Protein AF-A0A539E5F6-F1 (afdb_monomer_lite)

Sequence (112 aa):
MSPQETLEIIKKIKKSHENTFVTTGVTIGLILTLYFYSFASLIDKAPPIFFDIQVVTTLLFIACLLFLKRVAFFLVKLTKGRRAGYRSVLAQLTADDMDKNDDALLQRFPRS

Foldseek 3Di:
DDLVLLLVLLVVLLVQLVVLLVVLVVVLVVVLVVLVVCCVVCVPPDDPVVVVVSVVVNVVSVVCNVCSLQVSLVVSCVVVCPDPVNVVVNVQDDSVCSPDDSVVSSVSVDDD

Secondary structure (DSSP, 8-state):
--HHHHHHHHHHHHHHHHHHHHHHHHHHHHHHHHHHHHHHHHTTTS-HHHHHHHHHHHHHHHHHHHTHHHHHHHHHHHHHTTSHHHHHHHHH--GGGTTS-HHHHHTTS---

pLDDT: mean 78.73, std 13.46, range [39.59, 96.5]

Structure (mmCIF, N/CA/C/O backbone):
data_AF-A0A539E5F6-F1
#
_entry.id   AF-A0A539E5F6-F1
#
loop_
_atom_site.group_PDB
_atom_site.id
_atom_site.type_symbol
_atom_site.label_atom_id
_atom_site.label_alt_id
_atom_site.label_comp_id
_atom_site.label_asym_id
_atom_site.label_entity_id
_atom_site.label_seq_id
_atom_site.pdbx_PDB_ins_code
_atom_site.Cartn_x
_atom_site.Cartn_y
_atom_site.Cartn_z
_atom_site.occupancy
_atom_site.B_iso_or_equiv
_atom_site.auth_seq_id
_atom_site.auth_comp_id
_atom_site.auth_asym_id
_atom_site.auth_atom_id
_atom_site.pdbx_PDB_model_num
ATOM 1 N N . MET A 1 1 ? -19.179 -7.265 25.804 1.00 59.69 1 MET A N 1
ATOM 2 C CA . MET A 1 1 ? -18.138 -6.227 25.635 1.00 59.69 1 MET A CA 1
ATOM 3 C C . MET A 1 1 ? -18.805 -4.912 25.960 1.00 59.69 1 MET A C 1
ATOM 5 O O . MET A 1 1 ? -19.917 -4.714 25.481 1.00 59.69 1 MET A O 1
ATOM 9 N N . SER A 1 2 ? -18.225 -4.064 26.804 1.00 70.50 2 SER A N 1
ATOM 10 C CA . SER A 1 2 ? -18.888 -2.801 27.129 1.00 70.50 2 SER A CA 1
ATOM 11 C C . SER A 1 2 ? -18.929 -1.888 25.885 1.00 70.50 2 SER A C 1
ATOM 13 O O . SER A 1 2 ? -18.046 -1.967 25.018 1.00 70.50 2 SER A O 1
ATOM 15 N N . PRO A 1 3 ? -19.934 -1.005 25.752 1.00 68.38 3 PRO A N 1
ATOM 16 C CA . PRO A 1 3 ? -19.990 -0.042 24.649 1.00 68.38 3 PRO A CA 1
ATOM 17 C C . PRO A 1 3 ? -18.738 0.850 24.575 1.00 68.38 3 PRO A C 1
ATOM 19 O O . PRO A 1 3 ? -18.289 1.216 23.491 1.00 68.38 3 PRO A O 1
ATOM 22 N N . GLN A 1 4 ? -18.134 1.142 25.731 1.00 73.06 4 GLN A N 1
ATOM 23 C CA . GLN A 1 4 ? -16.898 1.918 25.853 1.00 73.06 4 GLN A CA 1
ATOM 24 C C . GLN A 1 4 ? -15.679 1.142 25.326 1.00 73.06 4 GLN A C 1
ATOM 26 O O . GLN A 1 4 ? -14.893 1.692 24.557 1.00 73.06 4 GLN A O 1
ATOM 31 N N . GLU A 1 5 ? -15.558 -0.151 25.644 1.00 73.94 5 GLU A N 1
ATOM 32 C CA . GLU A 1 5 ? -14.493 -1.019 25.113 1.00 73.94 5 GLU A CA 1
ATOM 33 C C . GLU A 1 5 ? -14.570 -1.148 23.586 1.00 73.94 5 GLU A C 1
ATOM 35 O O . GLU A 1 5 ? -13.552 -1.105 22.893 1.00 73.94 5 GLU A O 1
ATOM 40 N N . THR A 1 6 ? -15.786 -1.263 23.047 1.00 71.00 6 THR A N 1
ATOM 41 C CA . THR A 1 6 ? -16.022 -1.368 21.598 1.00 71.00 6 THR A CA 1
ATOM 42 C C . THR A 1 6 ? -15.612 -0.078 20.882 1.00 71.00 6 THR A C 1
ATOM 44 O O . THR A 1 6 ? -14.919 -0.125 19.864 1.00 71.00 6 THR A O 1
ATOM 47 N N . LEU A 1 7 ? -15.951 1.081 21.456 1.00 75.56 7 LEU A N 1
ATOM 48 C CA . LEU A 1 7 ? -15.529 2.396 20.965 1.00 75.56 7 LEU A CA 1
ATOM 49 C C . LEU A 1 7 ? -14.014 2.563 20.928 1.00 75.56 7 LEU A C 1
ATOM 51 O O . LEU A 1 7 ? -13.458 3.017 19.926 1.00 75.56 7 LEU A O 1
ATOM 55 N N . GLU A 1 8 ? -13.331 2.192 22.008 1.00 80.31 8 GLU A N 1
ATOM 56 C CA . GLU A 1 8 ? 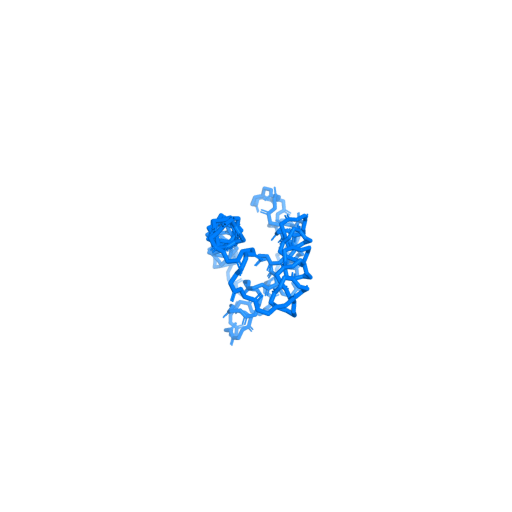-11.874 2.271 22.053 1.00 80.31 8 GLU A CA 1
ATOM 57 C C . GLU A 1 8 ? -11.215 1.387 20.996 1.00 80.31 8 GLU A C 1
ATOM 59 O O . GLU A 1 8 ? -10.213 1.775 20.387 1.00 80.31 8 GLU A O 1
ATOM 64 N N . ILE A 1 9 ? -11.772 0.199 20.763 1.00 77.56 9 ILE A N 1
ATOM 65 C CA . ILE A 1 9 ? -11.280 -0.730 19.748 1.00 77.56 9 ILE A CA 1
ATOM 66 C C . ILE A 1 9 ? -11.477 -0.153 18.347 1.00 77.56 9 ILE A C 1
ATOM 68 O O . ILE A 1 9 ? -10.527 -0.173 17.562 1.00 77.56 9 ILE A O 1
ATOM 72 N N . ILE A 1 10 ? -12.645 0.421 18.044 1.00 78.38 10 ILE A N 1
ATOM 73 C CA . ILE A 1 10 ? -12.918 1.077 16.754 1.00 78.38 10 ILE A CA 1
ATOM 74 C C . ILE A 1 10 ? -11.931 2.226 16.520 1.00 78.38 10 ILE A C 1
ATOM 76 O O . ILE A 1 10 ? -11.291 2.275 15.468 1.00 78.38 10 ILE A O 1
ATOM 80 N N . LYS A 1 11 ? -11.712 3.091 17.518 1.00 80.50 11 LYS A N 1
ATOM 81 C CA . LYS A 1 11 ? -10.738 4.193 17.423 1.00 80.50 11 LYS A CA 1
ATOM 82 C C . LY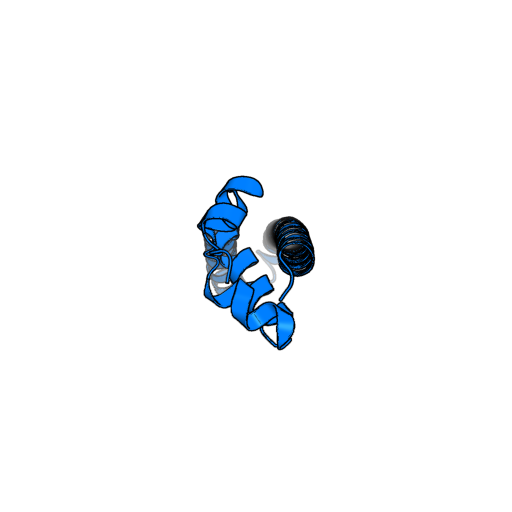S A 1 11 ? -9.315 3.690 17.179 1.00 80.50 11 LYS A C 1
ATOM 84 O O . LYS A 1 11 ? -8.599 4.231 16.335 1.00 80.50 11 LYS A O 1
ATOM 89 N N . LYS A 1 12 ? -8.902 2.621 17.869 1.00 81.62 12 LYS A N 1
ATOM 90 C CA . LYS A 1 12 ? -7.588 1.984 17.666 1.00 81.62 12 LYS A CA 1
ATOM 91 C C . LYS A 1 12 ? -7.455 1.383 16.262 1.00 81.62 12 LYS A C 1
ATOM 93 O O . LYS A 1 12 ? -6.383 1.491 15.666 1.00 81.62 12 LYS A O 1
ATOM 98 N N . ILE A 1 13 ? -8.515 0.775 15.723 1.00 80.50 13 ILE A N 1
ATOM 99 C CA . ILE A 1 13 ? -8.540 0.237 14.353 1.00 80.50 13 ILE A CA 1
ATOM 100 C C . ILE A 1 13 ? -8.429 1.375 13.333 1.00 80.50 13 ILE A C 1
ATOM 102 O O . ILE A 1 13 ? -7.571 1.296 12.457 1.00 80.50 13 ILE A O 1
ATOM 106 N N . LYS A 1 14 ? -9.217 2.445 13.481 1.00 80.88 14 LYS A N 1
ATOM 107 C CA . LYS A 1 14 ? -9.219 3.607 12.576 1.00 80.88 14 LYS A CA 1
ATOM 108 C C . LYS A 1 14 ? -7.857 4.295 12.531 1.00 80.88 14 LYS A C 1
ATOM 110 O O . LYS A 1 14 ? -7.297 4.472 11.455 1.00 80.88 14 LYS A O 1
ATOM 115 N N . LYS A 1 15 ? -7.255 4.549 13.697 1.00 84.44 15 LYS A N 1
ATOM 116 C CA . LYS A 1 15 ? -5.894 5.101 13.787 1.00 84.44 15 LYS A CA 1
ATOM 117 C C . LYS A 1 15 ? -4.849 4.180 13.150 1.00 84.44 15 LYS A C 1
ATOM 119 O O . LYS A 1 15 ? -3.923 4.644 12.494 1.00 84.44 15 LYS A O 1
ATOM 124 N N . SER A 1 16 ? -4.984 2.864 13.330 1.00 82.38 16 SER A N 1
ATOM 125 C CA . SER A 1 16 ? -4.093 1.903 12.671 1.00 82.38 16 SER A CA 1
ATOM 126 C C . SER A 1 16 ? -4.266 1.925 11.153 1.00 82.38 16 SER A C 1
ATOM 128 O O . SER A 1 16 ? -3.270 1.831 10.448 1.00 82.38 16 SER A O 1
ATOM 130 N N . HIS A 1 17 ? -5.500 2.049 10.662 1.00 84.00 17 HIS A N 1
ATOM 131 C CA . HIS A 1 17 ? -5.817 2.146 9.239 1.00 84.00 17 HIS A CA 1
ATOM 132 C C . HIS A 1 17 ? -5.249 3.402 8.604 1.00 84.00 17 HIS A C 1
ATOM 134 O O . HIS A 1 17 ? -4.592 3.297 7.575 1.00 84.00 17 HIS A O 1
ATOM 140 N N . GLU A 1 18 ? -5.426 4.555 9.238 1.00 85.62 18 GLU A N 1
ATOM 141 C CA . GLU A 1 18 ? -4.854 5.818 8.778 1.00 85.62 18 GLU A CA 1
ATOM 142 C C . GLU A 1 18 ? -3.324 5.745 8.702 1.00 85.62 18 GLU A C 1
ATOM 144 O O . GLU A 1 18 ? -2.744 6.026 7.654 1.00 85.62 18 GLU A O 1
ATOM 149 N N . ASN A 1 19 ? -2.666 5.253 9.757 1.00 87.88 19 ASN A N 1
ATOM 150 C CA . ASN A 1 19 ? -1.216 5.069 9.737 1.00 87.88 19 ASN A CA 1
ATOM 151 C C . ASN A 1 19 ? -0.778 4.118 8.618 1.00 87.88 19 ASN A C 1
ATOM 153 O O . ASN A 1 19 ? 0.158 4.427 7.888 1.00 87.88 19 ASN A O 1
ATOM 157 N N . THR A 1 20 ? -1.445 2.972 8.455 1.00 85.56 20 THR A N 1
ATOM 158 C CA . THR A 1 20 ? -1.122 2.024 7.380 1.00 85.56 20 THR A CA 1
ATOM 159 C C . THR A 1 20 ? -1.353 2.639 6.002 1.00 85.56 20 THR A C 1
ATOM 161 O O . THR A 1 20 ? -0.500 2.488 5.136 1.00 85.56 20 THR A O 1
ATOM 164 N N . PHE A 1 21 ? -2.441 3.382 5.805 1.00 87.12 21 PHE A N 1
ATOM 165 C CA . PHE A 1 21 ? -2.733 4.089 4.560 1.00 87.12 21 PHE A CA 1
ATOM 166 C C . PHE A 1 21 ? -1.610 5.067 4.196 1.00 87.12 21 PHE A C 1
ATOM 168 O O . PHE A 1 21 ? -1.060 4.990 3.097 1.00 87.12 21 PHE A O 1
ATOM 175 N N . VAL A 1 22 ? -1.219 5.929 5.139 1.00 90.81 22 VAL A N 1
ATOM 176 C CA . VAL A 1 22 ? -0.149 6.917 4.940 1.00 90.81 22 VAL A CA 1
ATOM 177 C C . VAL A 1 22 ? 1.189 6.224 4.697 1.00 90.81 22 VAL A C 1
ATOM 179 O O . VAL A 1 22 ? 1.864 6.525 3.715 1.00 90.81 22 VAL A O 1
ATOM 182 N N . THR A 1 23 ? 1.572 5.268 5.549 1.00 90.88 23 THR A N 1
ATOM 183 C CA . THR A 1 23 ? 2.851 4.558 5.415 1.00 90.88 23 THR A CA 1
ATOM 184 C C . THR A 1 23 ? 2.938 3.817 4.084 1.00 90.88 23 THR A C 1
ATOM 186 O O . THR A 1 23 ? 3.930 3.972 3.381 1.00 90.88 23 THR A O 1
ATOM 189 N N . THR A 1 24 ? 1.904 3.069 3.687 1.00 88.81 24 THR A N 1
ATOM 190 C CA . THR A 1 24 ? 1.893 2.356 2.402 1.00 88.81 24 THR A CA 1
ATOM 191 C C . THR A 1 24 ? 1.963 3.324 1.221 1.00 88.81 24 THR A C 1
ATOM 193 O O . THR A 1 24 ? 2.744 3.084 0.302 1.00 88.8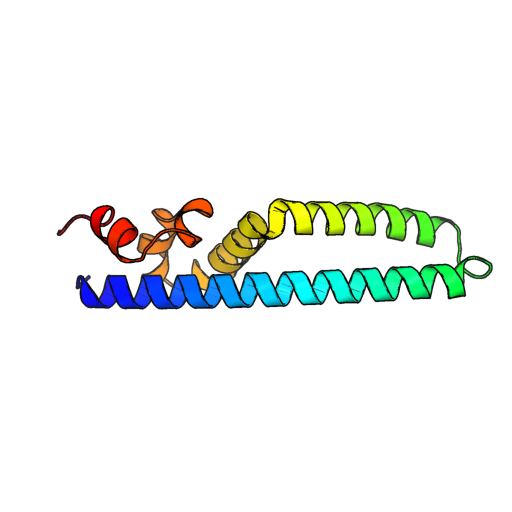1 24 THR A O 1
ATOM 196 N N . GLY A 1 25 ? 1.217 4.434 1.254 1.00 91.12 25 GLY A N 1
ATOM 197 C CA . GLY A 1 25 ? 1.282 5.460 0.210 1.00 91.12 25 GLY A CA 1
ATOM 198 C C . GLY A 1 25 ? 2.686 6.054 0.058 1.00 91.12 25 GLY A C 1
ATOM 199 O O . GLY A 1 25 ? 3.219 6.100 -1.050 1.00 91.12 25 GLY A O 1
ATOM 200 N N . VAL A 1 26 ? 3.322 6.431 1.173 1.00 94.81 26 VAL A N 1
ATOM 201 C CA . VAL A 1 26 ? 4.692 6.975 1.186 1.00 94.81 26 VAL A CA 1
ATOM 202 C C . VAL A 1 26 ? 5.708 5.946 0.693 1.00 94.81 26 VAL A C 1
ATOM 204 O O . VAL A 1 26 ? 6.552 6.274 -0.138 1.00 94.81 26 VAL A O 1
ATOM 207 N N . THR A 1 27 ? 5.626 4.696 1.157 1.00 94.69 27 THR A N 1
ATOM 208 C CA . THR A 1 27 ? 6.535 3.626 0.724 1.00 94.69 27 THR A CA 1
ATOM 209 C C . THR A 1 27 ? 6.438 3.383 -0.778 1.00 94.69 27 THR A C 1
ATOM 211 O O . THR A 1 27 ? 7.468 3.328 -1.446 1.00 94.69 27 THR A O 1
ATOM 214 N N . ILE A 1 28 ? 5.224 3.280 -1.329 1.00 93.44 28 ILE A N 1
ATOM 215 C CA . ILE A 1 28 ? 5.040 3.084 -2.771 1.00 93.44 28 ILE A CA 1
ATOM 216 C C . ILE A 1 28 ? 5.569 4.295 -3.550 1.00 93.44 28 ILE A C 1
ATOM 218 O O . ILE A 1 28 ? 6.302 4.114 -4.520 1.00 93.44 28 ILE A O 1
ATOM 222 N N . GLY A 1 29 ? 5.262 5.521 -3.114 1.00 94.56 29 GLY A N 1
ATOM 223 C CA . GLY A 1 29 ? 5.766 6.736 -3.762 1.00 94.56 29 GLY A CA 1
ATOM 224 C C . GLY A 1 29 ? 7.297 6.804 -3.790 1.00 94.56 29 GLY A C 1
ATOM 225 O O . GLY A 1 29 ? 7.889 7.149 -4.817 1.00 94.56 29 GLY A O 1
ATOM 226 N N . LEU A 1 30 ? 7.951 6.402 -2.697 1.00 96.50 30 LEU A N 1
ATOM 227 C CA . LEU A 1 30 ? 9.409 6.332 -2.621 1.00 96.50 30 LEU A CA 1
ATOM 228 C C . LEU A 1 30 ? 9.978 5.281 -3.584 1.00 96.50 30 LEU A C 1
ATOM 230 O O . LEU A 1 30 ? 10.927 5.574 -4.307 1.00 96.50 30 LEU A O 1
ATOM 234 N N . ILE A 1 31 ? 9.387 4.083 -3.639 1.00 94.62 31 ILE A N 1
ATOM 235 C CA . ILE A 1 31 ? 9.822 3.020 -4.560 1.00 94.62 31 ILE A CA 1
ATOM 236 C C . ILE A 1 31 ? 9.675 3.466 -6.018 1.00 94.62 31 ILE A C 1
ATOM 238 O O . ILE A 1 31 ? 10.607 3.296 -6.799 1.00 94.62 31 ILE A O 1
ATOM 242 N N . LEU A 1 32 ? 8.546 4.080 -6.382 1.00 93.88 32 LEU A N 1
ATOM 243 C CA . LEU A 1 32 ? 8.321 4.598 -7.735 1.00 93.88 32 LEU A CA 1
ATOM 244 C C . LEU A 1 32 ? 9.340 5.679 -8.113 1.00 93.88 32 LEU A C 1
ATOM 246 O O . LEU A 1 32 ? 9.842 5.691 -9.236 1.00 93.88 32 LEU A O 1
ATOM 250 N N . THR A 1 33 ? 9.694 6.546 -7.163 1.00 94.38 33 THR A N 1
ATOM 251 C CA . THR A 1 33 ? 10.750 7.549 -7.353 1.00 94.38 33 THR A CA 1
ATOM 252 C C . THR A 1 33 ? 12.093 6.875 -7.622 1.00 94.38 33 THR A C 1
ATOM 254 O O . THR A 1 33 ? 12.768 7.209 -8.593 1.00 94.38 33 THR A O 1
ATOM 257 N N . LEU A 1 34 ? 12.467 5.883 -6.807 1.00 94.50 34 LEU A N 1
ATOM 258 C CA . LEU A 1 34 ? 13.698 5.118 -7.009 1.00 94.50 34 LEU A CA 1
ATOM 259 C C . LEU A 1 34 ? 13.712 4.423 -8.369 1.00 94.50 34 LEU A C 1
ATOM 261 O O . LEU A 1 34 ? 14.713 4.500 -9.067 1.00 94.50 34 LEU A O 1
ATOM 265 N N . TYR A 1 35 ? 12.600 3.816 -8.778 1.00 92.50 35 TYR A N 1
ATOM 266 C CA . TYR A 1 35 ? 12.463 3.198 -10.095 1.00 92.50 35 TYR A CA 1
ATOM 267 C C . TYR A 1 35 ? 12.703 4.204 -11.217 1.00 92.50 35 TYR A C 1
ATOM 269 O O . TYR A 1 35 ? 13.473 3.921 -12.134 1.00 92.50 35 TYR A O 1
ATOM 277 N N . PHE A 1 36 ? 12.122 5.398 -11.132 1.00 90.94 36 PHE A N 1
ATOM 278 C CA . PHE A 1 36 ? 12.345 6.440 -12.130 1.00 90.94 36 PHE A CA 1
ATOM 279 C C . PHE A 1 36 ? 13.838 6.790 -12.281 1.00 90.94 36 PHE A C 1
ATOM 281 O O . PHE A 1 36 ? 14.362 6.818 -13.395 1.00 90.94 36 PHE A O 1
ATOM 288 N N . TYR A 1 37 ? 14.555 6.962 -11.166 1.00 92.50 37 TYR A N 1
ATOM 289 C CA . TYR A 1 37 ? 16.001 7.213 -11.189 1.00 92.50 37 TYR A CA 1
ATOM 290 C C . TYR A 1 37 ? 16.817 6.004 -11.662 1.00 92.50 37 TYR A C 1
ATOM 292 O O . TYR A 1 37 ? 17.764 6.158 -12.436 1.00 92.50 37 TYR A O 1
ATOM 300 N N . SER A 1 38 ? 16.461 4.797 -11.219 1.00 90.25 38 SER A N 1
ATOM 301 C CA . SER A 1 38 ? 17.121 3.560 -11.636 1.00 90.25 38 SER A CA 1
ATOM 302 C C . SER A 1 38 ? 16.981 3.336 -13.135 1.00 90.25 38 SER A C 1
ATOM 304 O O . SER A 1 38 ? 17.964 2.962 -13.762 1.00 90.25 38 SER A O 1
ATOM 306 N N . PHE A 1 39 ? 15.822 3.637 -13.724 1.00 87.62 39 PHE A N 1
ATOM 307 C CA . PHE A 1 39 ? 15.621 3.556 -15.169 1.00 87.62 39 PHE A CA 1
ATOM 308 C C . PHE A 1 39 ? 16.607 4.459 -15.915 1.00 87.62 39 PHE A C 1
ATOM 310 O O . PHE A 1 39 ? 17.358 3.976 -16.755 1.00 87.62 39 PHE A O 1
ATOM 317 N N . ALA A 1 40 ? 16.676 5.743 -15.546 1.00 86.19 40 ALA A N 1
ATOM 318 C CA . ALA A 1 40 ? 17.571 6.706 -16.188 1.00 86.19 40 ALA A CA 1
ATOM 319 C C . ALA A 1 40 ? 19.057 6.312 -16.085 1.00 86.19 40 ALA A C 1
ATOM 321 O O . ALA A 1 40 ? 19.828 6.549 -17.008 1.00 86.19 40 ALA A O 1
ATOM 322 N N . SER A 1 41 ? 19.461 5.698 -14.971 1.00 89.25 41 SER A N 1
ATOM 323 C CA . SER A 1 41 ? 20.846 5.256 -14.754 1.00 89.25 41 SER A CA 1
ATOM 324 C C . SER A 1 41 ? 21.186 3.939 -15.465 1.00 89.25 41 SER A C 1
ATOM 326 O O . SER A 1 41 ? 22.333 3.720 -15.869 1.00 89.25 41 SER A O 1
ATOM 328 N N . LEU A 1 42 ? 20.205 3.042 -15.591 1.00 90.50 42 LEU A N 1
ATOM 329 C CA . LEU A 1 42 ? 20.415 1.668 -16.041 1.00 90.50 42 LEU A CA 1
ATOM 330 C C . LEU A 1 42 ? 20.030 1.421 -17.497 1.00 90.50 42 LEU A C 1
ATOM 332 O O . LEU A 1 42 ? 20.395 0.360 -17.993 1.00 90.50 42 LEU A O 1
ATOM 336 N N . ILE A 1 43 ? 19.353 2.357 -18.173 1.00 87.25 43 ILE A N 1
ATOM 337 C CA . ILE A 1 43 ? 18.813 2.181 -19.534 1.00 87.25 43 ILE A CA 1
ATOM 338 C C . ILE A 1 43 ? 19.825 1.597 -20.533 1.00 87.25 43 ILE A C 1
ATOM 340 O O . ILE A 1 43 ? 19.479 0.695 -21.288 1.00 87.25 43 ILE A O 1
ATOM 344 N N . ASP A 1 44 ? 21.090 2.015 -20.448 1.00 88.12 44 ASP A N 1
ATOM 345 C CA . ASP A 1 44 ? 22.162 1.556 -21.344 1.00 88.12 44 ASP A CA 1
ATOM 346 C C . ASP A 1 44 ? 23.023 0.418 -20.763 1.00 88.12 44 ASP A C 1
ATOM 348 O O . ASP A 1 44 ? 23.951 -0.063 -21.414 1.00 88.12 44 ASP A O 1
ATOM 352 N N . LYS A 1 45 ? 22.783 0.014 -19.509 1.00 88.56 45 LYS A N 1
ATOM 353 C CA . LYS A 1 45 ? 23.676 -0.873 -18.734 1.00 88.56 45 LYS A CA 1
ATOM 354 C C . LYS A 1 45 ? 23.018 -2.160 -18.250 1.00 88.56 45 LYS A C 1
ATOM 356 O O . LYS A 1 45 ? 23.725 -3.129 -17.979 1.00 88.56 45 LYS A O 1
ATOM 361 N N . ALA A 1 46 ? 21.699 -2.172 -18.080 1.00 89.81 46 ALA A N 1
ATOM 362 C CA . ALA A 1 46 ? 20.976 -3.320 -17.554 1.00 89.81 46 ALA A CA 1
ATOM 363 C C . ALA A 1 46 ? 20.403 -4.205 -18.674 1.00 89.81 46 ALA A C 1
ATOM 365 O O . ALA A 1 46 ? 20.027 -3.706 -19.735 1.00 89.81 46 ALA A O 1
ATOM 366 N N . PRO A 1 47 ? 20.283 -5.524 -18.435 1.00 91.50 47 PRO A N 1
ATOM 367 C CA . PRO A 1 47 ? 19.571 -6.415 -19.340 1.00 91.50 47 PRO A CA 1
ATOM 368 C C . PRO A 1 47 ? 18.108 -5.975 -19.543 1.00 91.50 47 PRO A C 1
ATOM 370 O O . PRO A 1 47 ? 17.469 -5.575 -18.564 1.00 91.50 47 PRO A O 1
ATOM 373 N N . PRO A 1 48 ? 17.529 -6.143 -20.750 1.00 88.50 48 PRO A N 1
ATOM 374 C CA . PRO A 1 48 ? 16.157 -5.722 -21.059 1.00 88.50 48 PRO A CA 1
ATOM 375 C C . PRO A 1 48 ? 15.092 -6.229 -20.077 1.00 88.50 48 PRO A C 1
ATOM 377 O O . PRO A 1 48 ? 14.174 -5.497 -19.717 1.00 88.50 48 PRO A O 1
ATOM 380 N N . ILE A 1 49 ? 15.273 -7.449 -19.560 1.00 90.62 49 ILE A N 1
ATOM 381 C CA . ILE A 1 49 ? 14.355 -8.081 -18.602 1.00 90.62 49 ILE A CA 1
ATOM 382 C C . ILE A 1 49 ? 14.169 -7.272 -17.309 1.00 90.62 49 ILE A C 1
ATOM 384 O O . ILE A 1 49 ? 13.126 -7.364 -16.664 1.00 90.62 49 ILE A O 1
ATOM 388 N N . PHE A 1 50 ? 15.159 -6.461 -16.920 1.00 89.56 50 PHE A N 1
ATOM 389 C CA . PHE A 1 50 ? 15.045 -5.596 -15.748 1.00 89.56 50 PHE A CA 1
ATOM 390 C C . PHE A 1 50 ? 13.956 -4.537 -15.954 1.00 89.56 50 PHE A C 1
ATOM 392 O O . PHE A 1 50 ? 13.171 -4.274 -15.043 1.00 89.56 50 PHE A O 1
ATOM 399 N N . PHE A 1 51 ? 13.853 -3.989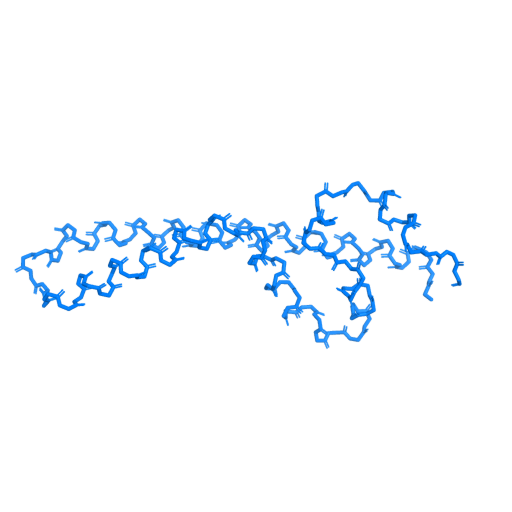 -17.167 1.00 89.25 51 PHE A N 1
ATOM 400 C CA . PHE A 1 51 ? 12.841 -2.994 -17.508 1.00 89.25 51 PHE A CA 1
ATOM 401 C C . PHE A 1 51 ? 11.449 -3.606 -17.602 1.00 89.25 51 PHE A C 1
ATOM 403 O O . PHE A 1 51 ? 10.506 -2.997 -17.107 1.00 89.25 51 PHE A O 1
ATOM 410 N N . ASP A 1 52 ? 11.317 -4.823 -18.133 1.00 91.88 52 ASP A N 1
ATOM 411 C CA . ASP A 1 52 ? 10.028 -5.525 -18.168 1.00 91.88 52 ASP A CA 1
ATOM 412 C C . ASP A 1 52 ? 9.472 -5.727 -16.752 1.00 91.88 52 ASP A C 1
ATOM 414 O O . ASP A 1 52 ? 8.320 -5.389 -16.463 1.00 91.88 52 ASP A O 1
ATOM 418 N N . ILE A 1 53 ? 10.318 -6.198 -15.828 1.00 92.75 53 ILE A N 1
ATOM 419 C CA . ILE A 1 53 ? 9.951 -6.351 -14.415 1.00 92.75 53 ILE A CA 1
ATOM 420 C C . ILE A 1 53 ? 9.585 -4.991 -13.818 1.00 92.75 53 ILE A C 1
ATOM 422 O O . ILE A 1 53 ? 8.570 -4.872 -13.126 1.00 92.75 53 ILE A O 1
ATOM 426 N N . GLN A 1 54 ? 10.381 -3.959 -14.090 1.00 91.75 54 GLN A N 1
ATOM 427 C CA . GLN A 1 54 ? 10.162 -2.622 -13.553 1.00 91.75 54 GLN A CA 1
ATOM 428 C C . GLN A 1 54 ? 8.844 -2.006 -14.049 1.00 91.75 54 GLN A C 1
ATOM 430 O O . GLN A 1 54 ? 8.117 -1.396 -13.264 1.00 91.75 54 GLN A O 1
ATOM 435 N N . VAL A 1 55 ? 8.485 -2.206 -15.317 1.00 92.88 55 VAL A N 1
ATOM 436 C CA . VAL A 1 55 ? 7.209 -1.760 -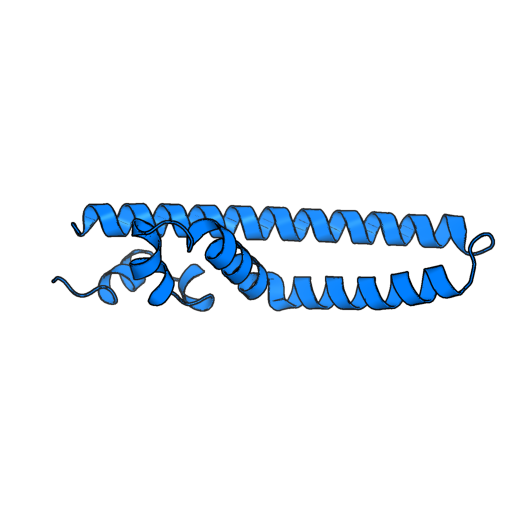15.894 1.00 92.88 55 VAL A CA 1
ATOM 437 C C . VAL A 1 55 ? 6.040 -2.498 -15.243 1.00 92.88 55 VAL A C 1
ATOM 439 O O . VAL A 1 55 ? 5.110 -1.855 -14.753 1.00 92.88 55 VAL A O 1
ATOM 442 N N . VAL A 1 56 ? 6.096 -3.830 -15.163 1.00 95.31 56 VAL A N 1
ATOM 443 C CA . VAL A 1 56 ? 5.018 -4.641 -14.568 1.00 95.31 56 VAL A CA 1
ATOM 444 C C . VAL A 1 56 ? 4.797 -4.279 -13.097 1.00 95.31 56 VAL A C 1
ATOM 446 O O . VAL A 1 56 ? 3.664 -4.063 -12.663 1.00 95.31 56 VAL A O 1
ATOM 449 N N . THR A 1 57 ? 5.875 -4.165 -12.323 1.00 93.56 57 THR A N 1
ATOM 450 C CA . THR A 1 57 ? 5.806 -3.801 -10.899 1.00 93.56 57 THR A CA 1
ATOM 451 C C . THR A 1 57 ? 5.350 -2.358 -10.687 1.00 93.56 57 THR A C 1
ATOM 453 O O . THR A 1 57 ? 4.576 -2.102 -9.766 1.00 93.56 57 THR A O 1
ATOM 456 N N . THR A 1 58 ? 5.730 -1.424 -11.564 1.00 93.44 58 THR A N 1
ATOM 457 C CA . THR A 1 58 ? 5.216 -0.042 -11.550 1.00 93.44 58 THR A CA 1
ATOM 458 C C . THR A 1 58 ? 3.706 -0.006 -11.759 1.00 93.44 58 THR A C 1
ATOM 460 O O . THR A 1 58 ? 2.996 0.639 -10.987 1.00 93.44 58 THR A O 1
ATOM 463 N N . LEU A 1 59 ? 3.190 -0.735 -12.753 1.00 94.56 59 LEU A N 1
ATOM 464 C CA . LEU A 1 59 ? 1.746 -0.832 -12.987 1.00 94.56 59 LEU A CA 1
ATOM 465 C C . LEU A 1 59 ? 1.017 -1.430 -11.779 1.00 94.56 59 LEU A C 1
ATOM 467 O O . LEU A 1 59 ? -0.043 -0.935 -11.391 1.00 94.56 59 LEU A O 1
ATOM 471 N N . LEU A 1 60 ? 1.604 -2.444 -11.140 1.00 93.38 60 LEU A N 1
ATOM 472 C CA . LEU A 1 60 ? 1.059 -3.041 -9.922 1.00 93.38 60 LEU A CA 1
ATOM 473 C C . LEU A 1 60 ? 1.026 -2.035 -8.763 1.00 93.38 60 LEU A C 1
ATOM 475 O O . LEU A 1 60 ? 0.009 -1.927 -8.080 1.00 93.38 60 LEU A O 1
ATOM 479 N N . PHE A 1 61 ? 2.086 -1.252 -8.567 1.00 92.75 61 PHE A N 1
ATOM 480 C CA . PHE A 1 61 ? 2.121 -0.199 -7.553 1.00 92.75 61 PHE A CA 1
ATOM 481 C C . PHE A 1 61 ? 1.101 0.910 -7.812 1.00 92.75 61 PHE A C 1
ATOM 483 O O . PHE A 1 61 ? 0.437 1.352 -6.872 1.00 92.75 61 PHE A O 1
ATOM 490 N N . ILE A 1 62 ? 0.913 1.317 -9.068 1.00 91.75 62 ILE A N 1
ATOM 491 C CA . ILE A 1 62 ? -0.135 2.272 -9.450 1.00 91.75 62 ILE A CA 1
ATOM 492 C C . ILE A 1 62 ? -1.516 1.693 -9.127 1.00 91.75 62 ILE A C 1
ATOM 494 O O . ILE A 1 62 ? -2.329 2.367 -8.494 1.00 91.75 62 ILE A O 1
ATOM 498 N N . ALA A 1 63 ? -1.775 0.430 -9.475 1.00 89.94 63 ALA A N 1
ATOM 499 C CA . ALA A 1 63 ? -3.021 -0.239 -9.112 1.00 89.94 63 ALA A CA 1
ATOM 500 C C . ALA A 1 63 ? -3.217 -0.291 -7.584 1.00 89.94 63 ALA A C 1
ATOM 502 O O . ALA A 1 63 ? -4.308 -0.001 -7.089 1.00 89.94 63 ALA A O 1
ATOM 503 N N . CYS A 1 64 ? -2.163 -0.579 -6.813 1.00 87.25 64 CYS A N 1
ATOM 504 C CA . CYS A 1 64 ? -2.209 -0.526 -5.351 1.00 87.25 64 CYS A CA 1
ATOM 505 C C . CYS A 1 64 ? -2.553 0.872 -4.821 1.00 87.25 64 CYS A C 1
ATOM 507 O O . CYS A 1 64 ? -3.306 0.962 -3.854 1.00 87.25 64 CYS A O 1
ATOM 509 N N . LEU A 1 65 ? -2.054 1.945 -5.441 1.00 88.44 65 LEU A N 1
ATOM 510 C CA . LEU A 1 65 ? -2.400 3.321 -5.068 1.00 88.44 65 LEU A CA 1
ATOM 511 C C . LEU A 1 65 ? -3.865 3.656 -5.386 1.00 88.44 65 LEU A C 1
ATOM 513 O O . LEU A 1 65 ? -4.542 4.263 -4.557 1.00 88.44 65 LEU A O 1
ATOM 517 N N . LEU A 1 66 ? -4.391 3.208 -6.531 1.00 88.19 66 LEU A N 1
ATOM 518 C CA . LEU A 1 66 ? -5.807 3.396 -6.882 1.00 88.19 66 LEU A CA 1
ATOM 519 C C . LEU A 1 66 ? -6.746 2.700 -5.886 1.00 88.19 66 LEU A C 1
ATOM 521 O O . LEU A 1 66 ? -7.819 3.212 -5.569 1.00 88.19 66 LEU A O 1
ATOM 525 N N . PHE A 1 67 ? -6.324 1.557 -5.342 1.00 86.38 67 PHE A N 1
ATOM 526 C CA . PHE A 1 67 ? -7.078 0.798 -4.343 1.00 86.38 67 PHE A CA 1
ATOM 527 C C . PHE A 1 67 ? -6.503 0.920 -2.925 1.00 86.38 67 PHE A C 1
ATOM 529 O O . PHE A 1 67 ? -6.768 0.057 -2.082 1.00 86.38 67 PHE A O 1
ATOM 536 N N . LEU A 1 68 ? -5.769 1.998 -2.624 1.00 83.31 68 LEU A N 1
ATOM 537 C CA . LEU A 1 68 ? -4.989 2.129 -1.387 1.00 83.31 68 LEU A CA 1
ATOM 538 C C . LEU A 1 68 ? -5.839 1.962 -0.124 1.00 83.31 68 LEU A C 1
ATOM 540 O O . LEU A 1 68 ? -5.402 1.319 0.823 1.00 83.31 68 LEU A O 1
ATOM 544 N N . LYS A 1 69 ? -7.086 2.450 -0.129 1.00 79.19 69 LYS A N 1
ATOM 545 C CA . LYS A 1 69 ? -8.035 2.257 0.983 1.00 79.19 69 LYS A CA 1
ATOM 546 C C . LYS A 1 69 ? -8.322 0.778 1.253 1.00 79.19 69 LYS A C 1
ATOM 548 O O . LYS A 1 69 ? -8.276 0.319 2.390 1.00 79.19 69 LYS A O 1
ATOM 553 N N . ARG A 1 70 ? -8.578 -0.000 0.198 1.00 81.56 70 ARG A N 1
ATOM 554 C CA . ARG A 1 70 ? -8.847 -1.442 0.314 1.00 81.56 70 ARG A CA 1
ATOM 555 C C . ARG A 1 70 ? -7.593 -2.202 0.734 1.00 81.56 70 ARG A C 1
ATOM 557 O O . ARG A 1 70 ? -7.686 -3.104 1.562 1.00 81.56 70 ARG A O 1
ATOM 564 N N . VAL A 1 71 ? -6.432 -1.813 0.207 1.00 81.31 71 VAL A N 1
ATOM 565 C CA . VAL A 1 71 ? -5.134 -2.402 0.567 1.00 81.31 71 VAL A CA 1
ATOM 566 C C . VAL A 1 71 ? -4.796 -2.115 2.031 1.00 81.31 71 VAL A C 1
ATOM 568 O O . VAL A 1 71 ? -4.466 -3.040 2.769 1.00 81.31 71 VAL A O 1
ATOM 571 N N . ALA A 1 72 ? -4.956 -0.874 2.490 1.00 80.94 72 ALA A N 1
ATOM 572 C CA . ALA A 1 72 ? -4.730 -0.489 3.880 1.00 80.94 72 ALA A CA 1
ATOM 573 C C . ALA A 1 72 ? -5.667 -1.246 4.830 1.00 80.94 72 ALA A C 1
ATOM 575 O O . ALA A 1 72 ? -5.214 -1.804 5.831 1.00 80.94 72 ALA A O 1
ATOM 576 N N . PHE A 1 73 ? -6.954 -1.362 4.488 1.00 79.44 73 PHE A N 1
ATOM 577 C CA . PHE A 1 73 ? -7.905 -2.157 5.262 1.00 79.44 73 PHE A CA 1
ATOM 578 C C . PHE A 1 73 ? -7.533 -3.644 5.302 1.00 79.44 73 PHE A C 1
ATOM 580 O O . PHE A 1 73 ? -7.575 -4.264 6.367 1.00 79.44 73 PHE A O 1
ATOM 587 N N . PHE A 1 74 ? -7.108 -4.218 4.175 1.00 79.94 74 PHE A N 1
ATOM 588 C CA . PHE A 1 74 ? -6.635 -5.600 4.118 1.00 79.94 74 PHE A CA 1
ATOM 589 C C . PHE A 1 74 ? -5.393 -5.816 4.993 1.00 79.94 74 PHE A C 1
ATOM 591 O O . PHE A 1 74 ? -5.349 -6.774 5.766 1.00 79.94 74 PHE A O 1
ATOM 598 N N . LEU A 1 75 ? -4.422 -4.902 4.950 1.00 79.38 75 LEU A N 1
ATOM 599 C CA . LEU A 1 75 ? -3.214 -4.946 5.779 1.00 79.38 75 LEU A CA 1
ATOM 600 C C . LEU A 1 75 ? -3.535 -4.821 7.275 1.00 79.38 75 LEU A C 1
ATOM 602 O O . LEU A 1 75 ? -2.995 -5.575 8.091 1.00 79.38 75 LEU A O 1
ATOM 606 N N . VAL A 1 76 ? -4.461 -3.936 7.654 1.00 81.81 76 VAL A N 1
ATOM 607 C CA . VAL A 1 76 ? -4.945 -3.834 9.040 1.00 81.81 76 VAL A CA 1
ATOM 608 C C . VAL A 1 76 ? -5.660 -5.109 9.465 1.00 81.81 76 VAL A C 1
ATOM 610 O O . VAL A 1 76 ? -5.393 -5.616 10.555 1.00 81.81 76 VAL A O 1
ATOM 613 N N . LYS A 1 77 ? -6.523 -5.674 8.615 1.00 76.75 77 LYS A N 1
ATOM 614 C CA . LYS A 1 77 ? -7.226 -6.933 8.890 1.00 76.75 77 LYS A CA 1
ATOM 615 C C . LYS A 1 77 ? -6.248 -8.097 9.050 1.00 76.75 77 LYS A C 1
ATOM 617 O O . LYS A 1 77 ? -6.412 -8.893 9.971 1.00 76.75 77 LYS A O 1
ATOM 622 N N . LEU A 1 78 ? -5.201 -8.160 8.232 1.00 77.44 78 LEU A N 1
ATOM 623 C CA . LEU A 1 78 ? -4.150 -9.175 8.324 1.00 77.44 78 LEU A CA 1
ATOM 624 C C . LEU A 1 78 ? -3.334 -9.034 9.621 1.00 77.44 78 LEU A C 1
ATOM 626 O O . LEU A 1 78 ? -3.061 -10.023 10.302 1.00 77.44 78 LEU A O 1
ATOM 630 N N . THR A 1 79 ? -2.998 -7.801 10.003 1.00 72.38 79 THR A N 1
ATOM 631 C CA . THR A 1 79 ? -2.134 -7.517 11.160 1.00 72.38 79 THR A CA 1
ATOM 632 C C . THR A 1 79 ? -2.888 -7.603 12.492 1.00 72.38 79 THR A C 1
ATOM 634 O O . THR A 1 79 ? -2.379 -8.144 13.475 1.00 72.38 79 THR A O 1
ATOM 637 N N . LYS A 1 80 ? -4.115 -7.070 12.556 1.00 70.00 80 LYS A N 1
ATOM 638 C CA . LYS A 1 80 ? -4.932 -6.972 13.781 1.00 70.00 80 LYS A CA 1
ATOM 639 C C . LYS A 1 80 ? -5.976 -8.083 13.912 1.00 70.00 80 LYS A C 1
ATOM 641 O O . LYS A 1 80 ? -6.357 -8.397 15.037 1.00 70.00 80 LYS A O 1
ATOM 646 N N . GLY A 1 81 ? -6.385 -8.733 12.820 1.00 63.62 81 GLY A N 1
ATOM 647 C CA . GLY A 1 81 ? -7.364 -9.831 12.833 1.00 63.62 81 GLY A CA 1
ATOM 648 C C . GLY A 1 81 ? -6.886 -11.105 13.538 1.00 63.62 81 GLY A C 1
ATOM 649 O O . GLY A 1 81 ? -7.707 -11.934 13.925 1.00 63.62 81 GLY A O 1
ATOM 650 N N . ARG A 1 82 ? -5.574 -11.243 13.778 1.00 64.38 82 ARG A N 1
ATOM 651 C CA . ARG A 1 82 ? -4.991 -12.314 14.607 1.00 64.38 82 ARG A CA 1
ATOM 652 C C . ARG A 1 82 ? -5.249 -12.143 16.113 1.00 64.38 82 ARG A C 1
ATOM 654 O O . ARG A 1 82 ? -5.081 -13.106 16.854 1.00 64.38 82 ARG A O 1
ATOM 661 N N . ARG A 1 83 ? -5.662 -10.960 16.596 1.00 67.31 83 ARG A N 1
ATOM 662 C CA . ARG A 1 83 ? -5.984 -10.736 18.020 1.00 67.31 83 ARG A CA 1
ATOM 663 C C . ARG A 1 83 ? -7.469 -10.997 18.290 1.00 67.31 83 ARG A C 1
ATOM 665 O O . ARG A 1 83 ? -8.327 -10.323 17.726 1.00 67.31 83 ARG A O 1
ATOM 672 N N . ALA A 1 84 ? -7.760 -11.928 19.203 1.00 57.03 84 ALA A N 1
ATOM 673 C CA . ALA A 1 84 ? -9.112 -12.419 19.501 1.00 57.03 84 ALA A CA 1
ATOM 674 C C . ALA A 1 84 ? -10.139 -11.310 19.822 1.00 57.03 84 ALA A C 1
ATOM 676 O O . ALA A 1 84 ? -11.267 -11.384 19.347 1.00 57.03 84 ALA A O 1
ATOM 677 N N . GLY A 1 85 ? -9.741 -10.242 20.528 1.00 61.53 85 GLY A N 1
ATOM 678 C CA . GLY A 1 85 ? -10.633 -9.120 20.872 1.00 61.53 85 GLY A CA 1
ATOM 679 C C . GLY A 1 85 ? -10.964 -8.153 19.725 1.00 61.53 85 GLY A C 1
ATOM 680 O O . GLY A 1 85 ? -11.917 -7.394 19.827 1.00 61.53 85 GLY A O 1
ATOM 681 N N . TYR A 1 86 ? -10.208 -8.181 18.622 1.00 61.59 86 TYR A N 1
ATOM 682 C CA . TYR A 1 86 ? -10.435 -7.318 17.453 1.00 61.59 86 TYR A CA 1
ATOM 683 C C . TYR A 1 86 ? -11.191 -8.047 16.340 1.00 61.59 86 TYR A C 1
ATOM 685 O O . TYR A 1 86 ? -11.703 -7.408 15.427 1.00 61.59 86 TYR A O 1
ATOM 693 N N . ARG A 1 87 ? -11.256 -9.383 16.401 1.00 62.81 87 ARG A N 1
ATOM 694 C CA . ARG A 1 87 ? -11.799 -10.237 15.338 1.00 62.81 87 ARG A CA 1
ATOM 695 C C . ARG A 1 87 ? -13.314 -10.090 15.180 1.00 62.81 87 ARG A C 1
ATOM 697 O O . ARG A 1 87 ? -13.787 -10.094 14.052 1.00 62.81 87 ARG A O 1
ATOM 704 N N . SER A 1 88 ? -14.050 -9.918 16.279 1.00 63.69 88 SER A N 1
ATOM 705 C CA . SER A 1 88 ? -15.503 -9.684 16.272 1.00 63.69 88 SER A CA 1
ATOM 706 C C . SER A 1 88 ? -15.864 -8.324 15.665 1.00 63.69 88 SER A C 1
ATOM 708 O O . SER A 1 88 ? -16.750 -8.247 14.821 1.00 63.69 88 SER A O 1
ATOM 710 N N . VAL A 1 89 ? -15.124 -7.273 16.027 1.00 65.25 89 VAL A N 1
ATOM 711 C CA . VAL A 1 89 ? -15.331 -5.905 15.522 1.00 65.25 89 VAL A CA 1
ATOM 712 C C . VAL A 1 89 ? -14.871 -5.779 14.061 1.00 65.25 89 VAL A C 1
ATOM 714 O O . VAL A 1 89 ? -15.604 -5.264 13.224 1.00 65.25 89 VAL A O 1
ATOM 717 N N . LEU A 1 90 ? -13.709 -6.336 13.697 1.00 64.50 90 LEU A N 1
ATOM 718 C CA . LEU A 1 90 ? -13.197 -6.335 12.314 1.00 64.50 90 LEU A CA 1
ATOM 719 C C . LEU A 1 90 ? -14.000 -7.215 11.347 1.00 64.50 90 LEU A C 1
ATOM 721 O O . LEU A 1 90 ? -13.898 -7.017 10.139 1.00 64.50 90 LEU A O 1
ATOM 725 N N . ALA A 1 91 ? -14.754 -8.202 11.838 1.00 65.06 91 ALA A N 1
ATOM 726 C CA . ALA A 1 91 ? -15.637 -9.008 10.992 1.00 65.06 91 ALA A CA 1
ATOM 727 C C . ALA A 1 91 ? -16.868 -8.221 10.519 1.00 65.06 91 ALA A C 1
ATOM 729 O O . ALA A 1 91 ? -17.420 -8.548 9.472 1.00 65.06 91 ALA A O 1
ATOM 730 N N . GLN A 1 92 ? -17.275 -7.196 11.274 1.00 66.00 92 GLN A N 1
ATOM 731 C CA . GLN A 1 92 ? -18.452 -6.375 10.984 1.00 66.00 92 GLN A CA 1
ATOM 732 C C . GLN A 1 92 ? -18.108 -5.049 10.286 1.00 66.00 92 GLN A C 1
ATOM 734 O O . GLN A 1 92 ? -18.993 -4.439 9.689 1.00 66.00 92 GLN A O 1
ATOM 739 N N . LEU A 1 93 ? -16.842 -4.607 10.326 1.00 66.81 93 LEU A N 1
ATOM 740 C CA . LEU A 1 93 ? -16.392 -3.433 9.573 1.00 66.81 93 LEU A CA 1
ATOM 741 C C . LEU A 1 93 ? -15.977 -3.779 8.144 1.00 66.81 93 LEU A C 1
ATOM 743 O O . LEU A 1 93 ? -15.309 -4.782 7.885 1.00 66.81 93 LEU A O 1
ATOM 747 N N . THR A 1 94 ? -16.312 -2.874 7.230 1.00 67.38 94 THR A N 1
ATOM 748 C CA . THR A 1 94 ? -15.869 -2.884 5.831 1.00 67.38 94 THR A CA 1
ATOM 749 C C . THR A 1 94 ? -14.872 -1.747 5.581 1.00 67.38 94 THR A C 1
ATOM 751 O O . THR A 1 94 ? -14.817 -0.788 6.347 1.00 67.38 94 THR A O 1
ATOM 754 N N . ALA A 1 95 ? -14.085 -1.814 4.501 1.00 65.31 95 ALA A N 1
ATOM 755 C CA . ALA A 1 95 ? -13.163 -0.736 4.118 1.00 65.31 95 ALA A CA 1
ATOM 756 C C . ALA A 1 95 ? -13.870 0.631 3.984 1.00 65.31 95 ALA A C 1
ATOM 758 O O . ALA A 1 95 ? -13.316 1.646 4.390 1.00 65.31 95 ALA A O 1
ATOM 759 N N . ASP A 1 96 ? -15.120 0.642 3.510 1.00 67.19 96 ASP A N 1
ATOM 760 C CA . ASP A 1 96 ? -15.939 1.857 3.372 1.00 67.19 96 ASP A CA 1
ATOM 761 C C . ASP A 1 96 ? -16.443 2.416 4.716 1.00 67.19 96 ASP A C 1
ATOM 763 O O . ASP A 1 96 ? -16.904 3.552 4.792 1.00 67.19 96 ASP A O 1
ATOM 767 N N . ASP A 1 97 ? -16.367 1.631 5.793 1.00 62.62 97 ASP A N 1
ATOM 768 C CA . ASP A 1 97 ? -16.747 2.062 7.139 1.00 62.62 97 ASP A CA 1
ATOM 769 C C . ASP A 1 97 ? -15.612 2.830 7.841 1.00 62.62 97 ASP A C 1
ATOM 771 O O . ASP A 1 97 ? -15.856 3.514 8.831 1.00 62.62 97 ASP A O 1
ATOM 775 N N . MET A 1 98 ? -14.381 2.775 7.314 1.00 63.53 98 MET A N 1
ATOM 776 C CA . MET A 1 98 ? -13.228 3.514 7.853 1.00 63.53 98 MET A CA 1
ATOM 777 C C . MET A 1 98 ? -13.363 5.036 7.696 1.00 63.53 98 MET A C 1
ATOM 779 O O . MET A 1 98 ? -12.816 5.779 8.511 1.00 63.53 98 MET A O 1
ATOM 783 N N . ASP A 1 99 ? -14.126 5.486 6.697 1.00 62.28 99 ASP A N 1
ATOM 784 C CA . ASP A 1 99 ? -14.380 6.904 6.413 1.00 62.28 99 ASP A CA 1
ATOM 785 C C . ASP A 1 99 ? -15.640 7.437 7.128 1.00 62.28 99 ASP A C 1
ATOM 787 O O . ASP A 1 99 ? -15.938 8.631 7.065 1.00 62.28 99 ASP A O 1
ATOM 791 N N . LYS A 1 100 ? -16.402 6.575 7.820 1.00 64.00 100 LYS A N 1
ATOM 792 C CA . LYS A 1 100 ? -17.646 6.963 8.501 1.00 64.00 100 LYS A CA 1
ATOM 793 C C . LYS A 1 100 ? -17.380 7.545 9.891 1.00 64.00 100 LYS A C 1
ATOM 795 O O . LYS A 1 100 ? -16.385 7.232 10.555 1.00 64.00 100 LYS A O 1
ATOM 800 N N . ASN A 1 101 ? -18.299 8.411 10.326 1.00 56.97 101 ASN A N 1
ATOM 801 C CA . ASN A 1 101 ? -18.273 9.013 11.657 1.00 56.97 101 ASN A CA 1
ATOM 802 C C . ASN A 1 101 ? -18.443 7.942 12.741 1.00 56.97 101 ASN A C 1
ATOM 804 O O . ASN A 1 101 ? -19.232 7.009 12.580 1.00 56.97 101 ASN A O 1
ATOM 808 N N . ASP A 1 102 ? -17.720 8.102 13.849 1.00 60.75 102 ASP A N 1
ATOM 809 C CA . ASP A 1 102 ? -17.653 7.128 14.944 1.00 60.75 102 ASP A CA 1
ATOM 810 C C . ASP A 1 102 ? -19.059 6.802 15.509 1.00 60.75 102 ASP A C 1
ATOM 812 O O . ASP A 1 102 ? -19.350 5.650 15.836 1.00 60.75 102 ASP A O 1
ATOM 816 N N . ASP A 1 103 ? -19.973 7.780 15.502 1.00 54.72 103 ASP A N 1
ATOM 817 C CA . ASP A 1 103 ? -21.373 7.636 15.933 1.00 54.72 103 ASP A CA 1
ATOM 818 C C . ASP A 1 103 ? -22.228 6.775 14.986 1.00 54.72 103 ASP A C 1
ATOM 820 O O . ASP A 1 103 ? -23.127 6.056 15.426 1.00 54.72 103 ASP A O 1
ATOM 824 N N . ALA A 1 104 ? -21.927 6.790 13.683 1.00 59.12 104 ALA A N 1
ATOM 825 C CA . ALA A 1 104 ? -22.607 5.957 12.687 1.00 59.12 104 ALA A CA 1
ATOM 826 C C . ALA A 1 104 ? -22.167 4.486 12.778 1.00 59.12 104 ALA A C 1
ATOM 828 O O . ALA A 1 104 ? -22.937 3.578 12.460 1.00 59.12 104 ALA A O 1
ATOM 829 N N . LEU A 1 105 ? -20.938 4.241 13.242 1.00 60.38 105 LEU A N 1
ATOM 830 C CA . LEU A 1 105 ? -20.426 2.895 13.500 1.00 60.38 105 LEU A CA 1
ATOM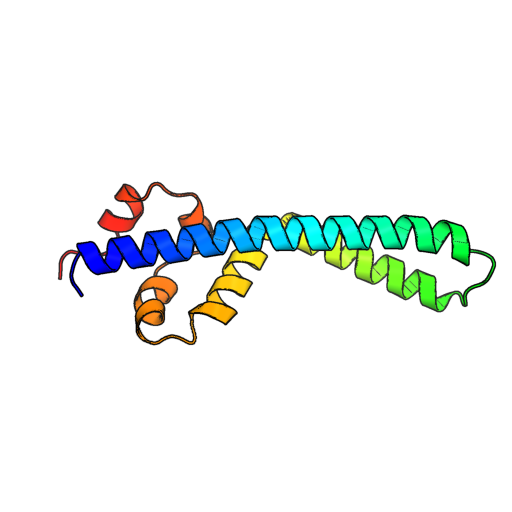 831 C C . LEU A 1 105 ? -21.041 2.312 14.773 1.00 60.38 105 LEU A C 1
ATOM 833 O O . LEU A 1 105 ? -21.420 1.144 14.780 1.00 60.38 105 LEU A O 1
ATOM 837 N N . LEU A 1 106 ? -21.234 3.135 15.807 1.00 58.31 106 LEU A N 1
ATOM 838 C CA . LEU A 1 106 ? -21.901 2.740 17.051 1.00 58.31 106 LEU A CA 1
ATOM 839 C C . LEU A 1 106 ? -23.353 2.299 16.865 1.00 58.31 106 LEU A C 1
ATOM 841 O O . LEU A 1 106 ? -23.781 1.359 17.524 1.00 58.31 106 LEU A O 1
ATOM 845 N N . GLN A 1 107 ? -24.108 2.930 15.961 1.00 58.94 107 GLN A N 1
ATOM 846 C CA . GLN A 1 107 ? -25.488 2.514 15.668 1.00 58.94 107 GLN A CA 1
ATOM 847 C C . GLN A 1 107 ? -25.574 1.114 15.038 1.00 58.94 107 GLN A C 1
ATOM 849 O O . GLN A 1 107 ? -26.609 0.457 15.138 1.00 58.94 107 GLN A O 1
ATOM 854 N N . ARG A 1 108 ? -24.490 0.649 14.400 1.00 60.00 108 ARG A N 1
ATOM 855 C CA . ARG A 1 108 ? -24.402 -0.665 13.745 1.00 60.00 108 ARG A CA 1
ATOM 856 C C . ARG A 1 108 ? -23.988 -1.798 14.682 1.00 60.00 108 ARG A C 1
ATOM 858 O O . ARG A 1 108 ? -24.221 -2.952 14.339 1.00 60.00 108 ARG A O 1
ATOM 865 N N . PHE A 1 109 ? -23.396 -1.480 15.834 1.00 59.81 109 PHE A N 1
ATOM 866 C CA . PHE A 1 109 ? -23.130 -2.435 16.907 1.00 59.81 109 PHE A CA 1
ATOM 867 C C . PHE A 1 109 ? -24.302 -2.365 17.892 1.00 59.81 109 PHE A C 1
ATOM 869 O O . PHE A 1 109 ? -24.328 -1.473 18.743 1.00 59.81 109 PHE A O 1
ATOM 876 N N . PRO A 1 110 ? -25.321 -3.234 17.755 1.00 45.38 110 PRO A N 1
ATOM 877 C CA . PRO A 1 110 ? -26.501 -3.151 18.593 1.00 45.38 110 PRO A CA 1
ATOM 878 C C . PRO A 1 110 ? -26.100 -3.339 20.054 1.00 45.38 110 PRO A C 1
ATOM 880 O O . PRO A 1 110 ? -25.261 -4.173 20.386 1.00 45.38 110 PRO A O 1
ATOM 883 N N . ARG A 1 111 ? -26.728 -2.535 20.915 1.00 49.41 111 ARG A N 1
ATOM 884 C CA . ARG A 1 111 ? -26.788 -2.741 22.362 1.00 49.41 111 ARG A CA 1
ATOM 885 C C . ARG A 1 111 ? -27.188 -4.200 22.623 1.00 49.41 111 ARG A C 1
ATOM 887 O O . ARG A 1 111 ? -28.359 -4.533 22.469 1.00 49.41 111 ARG A O 1
ATOM 894 N N . SER A 1 112 ? -26.233 -5.054 22.974 1.00 39.59 112 SER A N 1
ATOM 895 C CA . SER A 1 112 ? -26.482 -6.397 23.506 1.00 39.59 112 SER A CA 1
ATOM 896 C C . SER A 1 112 ? -25.642 -6.605 24.750 1.00 39.59 112 SER A C 1
ATOM 898 O O . SER A 1 112 ? -24.396 -6.542 24.604 1.00 39.59 112 SER A O 1
#

Radius of gyration: 19.27 Å; chains: 1; bounding box: 50×21×48 Å